Protein AF-A0A183EC70-F1 (afdb_monomer_lite)

Structure (mmCIF, N/CA/C/O backbone):
data_AF-A0A183EC70-F1
#
_entry.id   AF-A0A183EC70-F1
#
loop_
_atom_site.group_PDB
_atom_site.id
_atom_site.type_symbol
_atom_site.label_atom_id
_atom_site.label_alt_id
_atom_site.label_comp_id
_atom_site.label_asym_id
_atom_site.label_entity_id
_atom_site.label_seq_id
_atom_site.pdbx_PDB_ins_code
_atom_site.Cartn_x
_atom_site.Cartn_y
_atom_site.Cartn_z
_atom_site.occupancy
_atom_site.B_iso_or_equiv
_atom_site.auth_seq_id
_atom_site.auth_comp_id
_atom_site.auth_asym_id
_atom_site.auth_atom_id
_atom_site.pdbx_PDB_model_num
ATOM 1 N N . MET A 1 1 ? 15.114 9.246 -39.187 1.00 46.94 1 MET A N 1
ATOM 2 C CA . MET A 1 1 ? 13.881 8.464 -38.962 1.00 46.94 1 MET A CA 1
ATOM 3 C C . MET A 1 1 ? 14.259 6.991 -38.999 1.00 46.94 1 MET A C 1
ATOM 5 O O . MET A 1 1 ? 14.360 6.426 -40.076 1.00 46.94 1 MET A O 1
ATOM 9 N N . LEU A 1 2 ? 14.571 6.406 -37.840 1.00 50.97 2 LEU A N 1
ATOM 10 C CA . LEU A 1 2 ? 14.743 4.960 -37.688 1.00 50.97 2 LEU A CA 1
ATOM 11 C C . LEU A 1 2 ? 13.547 4.486 -36.854 1.00 50.97 2 LEU A C 1
ATOM 13 O O . LEU A 1 2 ? 13.439 4.822 -35.676 1.00 50.97 2 LEU A O 1
ATOM 17 N N . LEU A 1 3 ? 12.580 3.843 -37.512 1.00 63.28 3 LEU A N 1
ATOM 18 C CA . LEU A 1 3 ? 11.324 3.400 -36.906 1.00 63.28 3 LEU A CA 1
ATOM 19 C C . LEU A 1 3 ? 11.586 2.155 -36.063 1.00 63.28 3 LEU A C 1
ATOM 21 O O . LEU A 1 3 ? 11.489 1.033 -36.543 1.00 63.28 3 LEU A O 1
ATOM 25 N N . GLY A 1 4 ? 11.895 2.367 -34.792 1.00 62.78 4 GLY A N 1
ATOM 26 C CA . GLY A 1 4 ? 11.800 1.348 -33.757 1.00 62.78 4 GLY A CA 1
ATOM 27 C C . GLY A 1 4 ? 10.899 1.872 -32.654 1.00 62.78 4 GLY A C 1
ATOM 28 O O . GLY A 1 4 ? 11.390 2.287 -31.612 1.00 62.78 4 GLY A O 1
ATOM 29 N N . ALA A 1 5 ? 9.585 1.923 -32.890 1.00 66.56 5 ALA A N 1
ATOM 30 C CA . ALA A 1 5 ? 8.617 2.257 -31.848 1.00 66.56 5 ALA A CA 1
A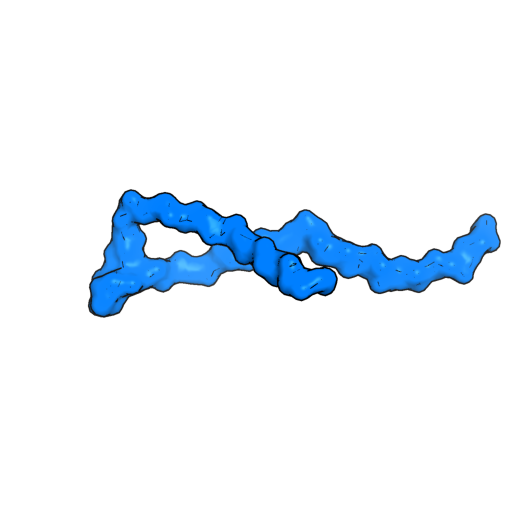TOM 31 C C . ALA A 1 5 ? 8.468 1.055 -30.904 1.00 66.56 5 ALA A C 1
ATOM 33 O O . ALA A 1 5 ? 7.466 0.340 -30.924 1.00 66.56 5 ALA A O 1
ATOM 34 N N . THR A 1 6 ? 9.496 0.795 -30.098 1.00 64.44 6 THR A N 1
ATOM 35 C CA . THR A 1 6 ? 9.379 -0.114 -28.967 1.00 64.44 6 THR A CA 1
ATOM 36 C C . THR A 1 6 ? 8.373 0.511 -28.006 1.00 64.44 6 THR A C 1
ATOM 38 O O . THR A 1 6 ? 8.612 1.563 -27.414 1.00 64.44 6 THR A O 1
ATOM 41 N N . LYS A 1 7 ? 7.203 -0.115 -27.846 1.00 62.25 7 LYS A N 1
ATOM 42 C CA . LYS A 1 7 ? 6.268 0.227 -26.767 1.00 62.25 7 LYS A CA 1
ATOM 43 C C . LYS A 1 7 ? 6.816 -0.285 -25.434 1.00 62.25 7 LYS A C 1
ATOM 45 O O . LYS A 1 7 ? 6.169 -1.059 -24.745 1.00 62.25 7 LYS A O 1
ATOM 50 N N . ALA A 1 8 ? 8.018 0.138 -25.062 1.00 61.56 8 ALA A N 1
ATOM 51 C CA . ALA A 1 8 ? 8.504 0.010 -23.700 1.00 61.56 8 ALA A CA 1
ATOM 52 C C . ALA A 1 8 ? 7.887 1.150 -22.879 1.00 61.56 8 ALA A C 1
ATOM 54 O O . ALA A 1 8 ? 8.577 2.064 -22.431 1.00 61.56 8 ALA A O 1
ATOM 55 N N . PHE A 1 9 ? 6.560 1.153 -22.744 1.00 65.19 9 PHE A N 1
ATOM 56 C CA . PHE A 1 9 ? 5.893 2.072 -21.833 1.00 65.19 9 PHE A CA 1
ATOM 57 C C . PHE A 1 9 ? 6.158 1.549 -20.419 1.00 65.19 9 PHE A C 1
ATOM 59 O O . PHE A 1 9 ? 5.396 0.740 -19.899 1.00 65.19 9 PHE A O 1
ATOM 66 N N . ARG A 1 10 ? 7.303 1.923 -19.829 1.00 70.94 10 ARG A N 1
ATOM 67 C CA . ARG A 1 10 ? 7.553 1.650 -18.409 1.00 70.94 10 ARG A CA 1
ATOM 68 C C . ARG A 1 10 ? 6.440 2.319 -17.612 1.00 70.94 10 ARG A C 1
ATOM 70 O O . ARG A 1 10 ? 6.174 3.502 -17.826 1.00 70.94 10 ARG A O 1
ATOM 77 N N . THR A 1 11 ? 5.832 1.593 -16.682 1.00 73.75 11 THR A N 1
ATOM 78 C CA . THR A 1 11 ? 4.995 2.204 -15.649 1.00 73.75 11 THR A CA 1
ATOM 79 C C . THR A 1 11 ? 5.868 3.186 -14.873 1.00 73.75 11 THR A C 1
ATOM 81 O O . THR A 1 11 ? 6.814 2.785 -14.205 1.00 73.75 11 THR A O 1
ATOM 84 N N . GLN A 1 12 ? 5.609 4.485 -15.031 1.00 75.88 12 GLN A N 1
ATOM 85 C CA . GLN A 1 12 ? 6.426 5.535 -14.410 1.00 75.88 12 GLN A CA 1
ATOM 86 C C . GLN A 1 12 ? 5.976 5.849 -12.977 1.00 75.88 12 GLN A C 1
ATOM 88 O O . GLN A 1 12 ? 6.718 6.469 -12.222 1.00 75.88 12 GLN A O 1
ATOM 93 N N . SER A 1 13 ? 4.766 5.428 -12.599 1.00 83.75 13 SER A N 1
ATOM 94 C CA . SER A 1 13 ? 4.216 5.590 -11.256 1.00 83.75 13 SER A CA 1
ATOM 95 C C . SER A 1 13 ? 2.969 4.727 -11.059 1.00 83.75 13 SER A C 1
ATOM 97 O O . SER A 1 13 ? 2.257 4.406 -12.012 1.00 83.75 13 SER A O 1
ATOM 99 N N . ALA A 1 14 ? 2.695 4.376 -9.803 1.00 86.44 14 ALA A N 1
ATOM 100 C CA . ALA A 1 14 ? 1.460 3.736 -9.374 1.00 86.44 14 ALA A CA 1
ATOM 101 C C . ALA A 1 14 ? 0.908 4.475 -8.149 1.00 86.44 14 ALA A C 1
ATOM 103 O O . ALA A 1 14 ? 1.663 4.913 -7.279 1.00 86.44 14 ALA A O 1
ATOM 104 N N . GLY A 1 15 ? -0.413 4.633 -8.093 1.00 91.00 15 GLY A N 1
ATOM 105 C CA . GLY A 1 15 ? -1.118 5.267 -6.983 1.00 91.00 15 GLY A CA 1
ATOM 106 C C . GLY A 1 15 ? -2.273 4.391 -6.516 1.00 91.00 15 GLY A C 1
ATOM 107 O O . GLY A 1 15 ? -2.969 3.796 -7.335 1.00 91.00 15 GLY A O 1
ATOM 108 N N . VAL A 1 16 ? -2.481 4.319 -5.201 1.00 91.88 16 VAL A N 1
ATOM 109 C CA . VAL A 1 16 ? -3.532 3.502 -4.578 1.00 91.88 16 VAL A CA 1
ATOM 110 C C . VAL A 1 16 ? -4.400 4.389 -3.688 1.00 91.88 16 VAL A C 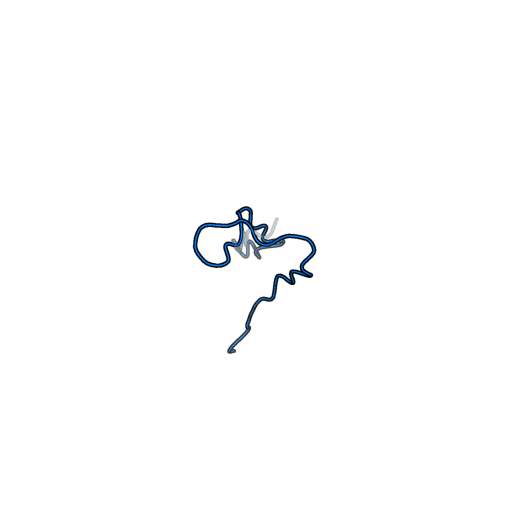1
ATOM 112 O O . VAL A 1 16 ? -3.889 5.263 -2.987 1.00 91.88 16 VAL A O 1
ATOM 115 N N . ARG A 1 17 ? -5.720 4.167 -3.704 1.00 95.25 17 ARG A N 1
ATOM 116 C CA . ARG A 1 17 ? -6.695 4.870 -2.858 1.00 95.25 17 ARG A CA 1
ATOM 117 C C . ARG A 1 17 ? -7.608 3.861 -2.169 1.00 95.25 17 ARG A C 1
ATOM 119 O O . ARG A 1 17 ? -8.085 2.930 -2.805 1.00 95.25 17 ARG A O 1
ATOM 126 N N . GLY A 1 18 ? -7.884 4.082 -0.889 1.00 94.25 18 GLY A N 1
ATOM 127 C CA . GLY A 1 18 ? -8.773 3.234 -0.101 1.00 94.25 18 GLY A CA 1
ATOM 128 C C . GLY A 1 18 ? -8.810 3.648 1.366 1.00 94.25 18 GLY A C 1
ATOM 129 O O . GLY A 1 18 ? -8.201 4.648 1.748 1.00 94.25 18 GLY A O 1
ATOM 130 N N . ILE A 1 19 ? -9.531 2.870 2.174 1.00 95.38 19 ILE A N 1
ATOM 131 C CA . ILE A 1 19 ? -9.624 3.033 3.628 1.00 95.38 19 ILE A CA 1
ATOM 132 C C . ILE A 1 19 ? -9.136 1.733 4.263 1.00 95.38 19 ILE A C 1
ATOM 134 O O . ILE A 1 19 ? -9.669 0.665 3.973 1.00 95.38 19 ILE A O 1
ATOM 138 N N . LEU A 1 20 ? -8.125 1.826 5.124 1.00 95.38 20 LEU A N 1
ATOM 139 C CA . LEU A 1 20 ? -7.698 0.699 5.949 1.00 95.38 20 LEU A CA 1
ATOM 140 C C . LEU A 1 20 ? -8.650 0.571 7.140 1.00 95.38 20 LEU A C 1
ATOM 142 O O . LEU A 1 20 ? -8.986 1.576 7.768 1.00 95.38 20 LEU A O 1
ATOM 146 N N . LEU A 1 21 ? -9.081 -0.651 7.444 1.00 96.75 21 LEU A N 1
ATOM 147 C CA . LEU A 1 21 ? -9.995 -0.949 8.546 1.00 96.75 21 LEU A CA 1
ATOM 148 C C . LEU A 1 21 ? -9.301 -1.792 9.622 1.00 96.75 21 LEU A C 1
ATOM 150 O O . LEU A 1 21 ? -8.405 -2.583 9.329 1.00 96.75 21 LEU A O 1
ATOM 154 N N . CYS A 1 22 ? -9.749 -1.635 10.864 1.00 94.25 22 CYS A N 1
ATOM 155 C CA . CYS A 1 22 ? -9.432 -2.492 12.001 1.00 94.25 22 CYS A CA 1
ATOM 156 C C . CYS A 1 22 ? -10.764 -2.972 12.598 1.00 94.25 22 CYS A C 1
ATOM 158 O O . CYS A 1 22 ? -11.437 -2.227 13.317 1.00 94.25 22 CYS A O 1
ATOM 160 N N . GLY A 1 23 ? -11.196 -4.178 12.211 1.00 95.00 23 GLY A N 1
ATOM 161 C CA . GLY A 1 23 ? -12.592 -4.598 12.375 1.00 95.00 23 GLY A CA 1
ATOM 162 C C . GLY A 1 23 ? -13.526 -3.685 11.575 1.00 95.00 23 GLY A C 1
ATOM 163 O O . GLY A 1 23 ? -13.252 -3.389 10.415 1.00 95.00 23 GLY A O 1
ATOM 164 N N . ASP A 1 24 ? -14.578 -3.175 12.217 1.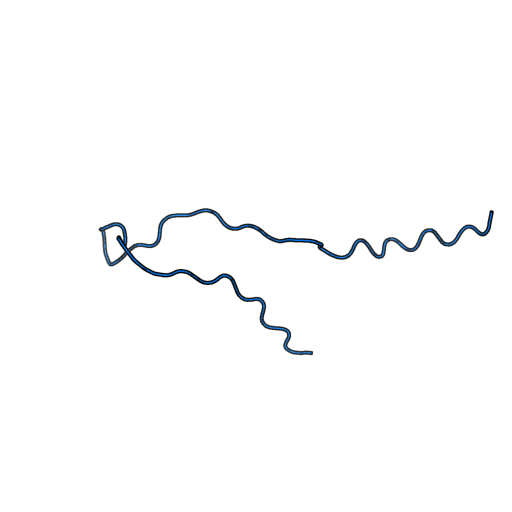00 96.56 24 ASP A N 1
ATOM 165 C CA . ASP A 1 24 ? -15.580 -2.301 11.582 1.00 96.56 24 ASP A CA 1
ATOM 166 C C . ASP A 1 24 ? -15.215 -0.802 11.605 1.00 96.56 24 ASP A C 1
ATOM 168 O O . ASP A 1 24 ? -16.037 0.053 11.272 1.00 96.56 24 ASP A O 1
ATOM 172 N N . LYS A 1 25 ? -13.999 -0.443 12.044 1.00 96.81 25 LYS A N 1
ATOM 173 C CA . LYS A 1 25 ? -13.586 0.958 12.250 1.00 96.81 25 LYS A CA 1
ATOM 174 C C .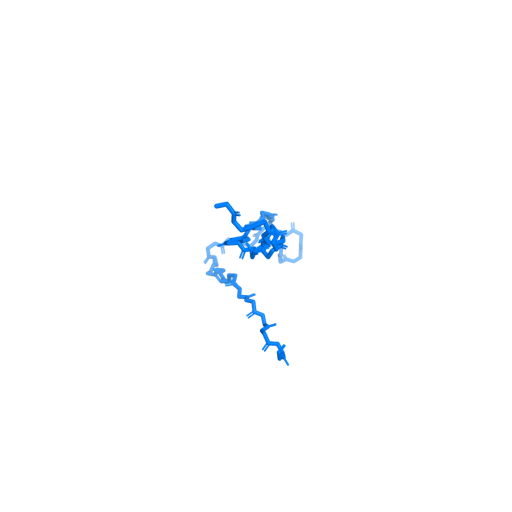 LYS A 1 25 ? -12.444 1.370 11.314 1.00 96.81 25 LYS A C 1
ATOM 176 O O . LYS A 1 25 ? -11.514 0.584 11.129 1.00 96.81 25 LYS A O 1
ATOM 181 N N . PRO A 1 26 ? -12.442 2.609 10.781 1.00 96.81 26 PRO A N 1
ATOM 182 C CA . PRO A 1 26 ? -11.308 3.143 10.029 1.00 96.81 26 PRO A CA 1
ATOM 183 C C . PRO A 1 26 ? -10.036 3.228 10.874 1.00 96.81 26 PRO A C 1
ATOM 185 O O . PRO A 1 26 ? -10.059 3.688 12.018 1.00 96.81 26 PRO A O 1
ATOM 188 N N . LEU A 1 27 ? -8.913 2.823 10.289 1.00 96.44 27 LEU A N 1
ATOM 189 C CA . LEU A 1 27 ? -7.601 2.895 10.912 1.00 96.44 27 LEU A CA 1
ATOM 190 C C . LEU A 1 27 ? -7.050 4.327 10.814 1.00 96.44 27 LEU A C 1
ATOM 192 O O . LEU A 1 27 ? -6.660 4.787 9.741 1.00 96.44 27 LEU A O 1
ATOM 196 N N . ALA A 1 28 ? -7.026 5.039 11.941 1.00 95.19 28 ALA A N 1
ATOM 197 C CA . ALA A 1 28 ? -6.555 6.421 12.023 1.00 95.19 28 ALA A CA 1
ATOM 198 C C . ALA A 1 28 ? -5.052 6.519 12.352 1.00 95.19 28 ALA A C 1
ATOM 200 O O . ALA A 1 28 ? -4.471 5.615 12.952 1.00 95.19 28 ALA 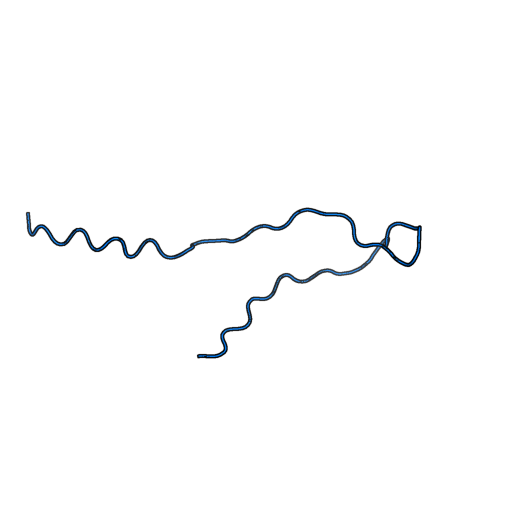A O 1
ATOM 201 N N . ASN A 1 29 ? -4.431 7.650 11.990 1.00 94.38 29 ASN A N 1
ATOM 202 C CA . ASN A 1 29 ? -3.079 8.055 12.417 1.00 94.38 29 ASN A CA 1
ATOM 203 C C . ASN A 1 29 ? -1.966 7.017 12.172 1.00 94.38 29 ASN A C 1
ATOM 205 O O . ASN A 1 29 ? -1.015 6.926 12.944 1.00 94.38 29 ASN A O 1
ATOM 209 N N . THR A 1 30 ? -2.070 6.229 11.101 1.00 94.75 30 THR A N 1
ATOM 210 C CA . THR A 1 30 ? -1.102 5.166 10.799 1.00 94.75 30 THR A CA 1
ATOM 211 C C . THR A 1 30 ? -0.225 5.538 9.609 1.00 94.75 30 THR A C 1
ATOM 213 O O . THR A 1 30 ? -0.692 6.108 8.623 1.00 94.75 30 THR A O 1
ATOM 216 N N . LYS A 1 31 ? 1.066 5.197 9.688 1.00 94.81 31 LYS A N 1
ATOM 217 C CA . LYS A 1 31 ? 2.012 5.373 8.584 1.00 94.81 31 LYS A CA 1
ATOM 218 C C . LYS A 1 31 ? 1.807 4.270 7.548 1.00 94.81 31 LYS A C 1
ATOM 220 O O . LYS A 1 31 ? 1.953 3.095 7.866 1.00 94.81 31 LYS A O 1
ATOM 225 N N . VAL A 1 32 ? 1.524 4.656 6.308 1.00 93.62 32 VAL A N 1
ATOM 226 C CA . VAL A 1 32 ? 1.373 3.731 5.176 1.00 93.62 32 VAL A CA 1
ATOM 227 C C . VAL A 1 32 ? 2.532 3.942 4.209 1.00 93.62 32 VAL A C 1
ATOM 229 O O . VAL A 1 32 ? 2.898 5.078 3.910 1.00 93.62 32 VAL A O 1
ATOM 232 N N . LYS A 1 33 ? 3.122 2.847 3.728 1.00 92.75 33 LYS A N 1
ATOM 233 C CA . LYS A 1 33 ? 4.154 2.858 2.689 1.00 92.75 33 LYS A CA 1
ATOM 234 C C . LYS A 1 33 ? 3.669 1.993 1.534 1.00 92.75 33 LYS A C 1
ATOM 236 O O . LYS A 1 33 ? 3.372 0.823 1.743 1.00 92.75 33 LYS A O 1
ATOM 241 N N . LEU A 1 34 ? 3.609 2.572 0.338 1.00 92.06 34 LEU A N 1
ATOM 242 C CA . LEU A 1 34 ? 3.496 1.797 -0.891 1.00 92.06 34 LEU A CA 1
ATOM 243 C C . LEU A 1 34 ? 4.892 1.280 -1.241 1.00 92.06 34 LEU A C 1
ATOM 245 O O . LEU A 1 34 ? 5.860 2.044 -1.231 1.00 92.06 34 LEU A O 1
ATOM 249 N N . TRP A 1 35 ? 4.999 -0.017 -1.476 1.00 89.75 35 TRP A N 1
ATOM 250 C CA . TRP A 1 35 ? 6.233 -0.686 -1.848 1.00 89.75 35 TRP A CA 1
ATOM 251 C C . TRP A 1 35 ? 5.907 -1.677 -2.962 1.00 89.75 35 TRP A C 1
ATOM 253 O O . TRP A 1 35 ? 4.814 -2.239 -2.978 1.00 89.75 35 TRP A O 1
ATOM 263 N N . ASP A 1 36 ? 6.830 -1.806 -3.904 1.00 86.56 36 ASP A N 1
ATOM 264 C CA . ASP A 1 36 ? 6.760 -2.761 -5.003 1.00 86.56 36 ASP A CA 1
ATOM 265 C C . ASP A 1 36 ? 7.789 -3.855 -4.709 1.00 86.56 36 ASP A C 1
ATOM 267 O O . ASP A 1 36 ? 8.922 -3.535 -4.330 1.00 86.56 36 ASP A O 1
ATOM 271 N N . GLU A 1 37 ? 7.378 -5.117 -4.784 1.00 85.50 37 GLU A N 1
ATOM 272 C CA . GLU A 1 37 ? 8.278 -6.250 -4.573 1.00 85.50 37 GLU A CA 1
ATOM 273 C C . GLU A 1 37 ? 8.773 -6.728 -5.931 1.00 85.50 37 GLU A C 1
ATOM 275 O O . GLU A 1 37 ? 8.043 -7.377 -6.675 1.00 85.50 37 GLU A O 1
ATOM 280 N N . ASP A 1 38 ? 10.021 -6.403 -6.251 1.00 74.06 38 ASP A N 1
ATOM 281 C CA . ASP A 1 38 ? 10.666 -6.910 -7.455 1.00 74.06 38 ASP A CA 1
ATOM 282 C C . ASP A 1 38 ? 11.266 -8.283 -7.122 1.00 74.06 38 ASP A C 1
ATOM 284 O O . ASP A 1 38 ? 12.342 -8.380 -6.525 1.00 74.06 38 ASP A O 1
ATOM 288 N N . SER A 1 39 ? 10.531 -9.362 -7.408 1.00 67.94 39 SER A N 1
ATOM 289 C CA . SER A 1 39 ? 11.025 -10.731 -7.190 1.00 67.94 39 SER A CA 1
ATOM 290 C C . SER A 1 39 ? 11.969 -11.231 -8.303 1.00 67.94 39 SER A C 1
ATOM 292 O O . SER A 1 39 ? 12.381 -12.392 -8.243 1.00 67.94 39 SER A O 1
ATOM 294 N N . GLY A 1 40 ? 12.348 -10.400 -9.287 1.00 53.84 40 GLY A N 1
ATOM 295 C CA . GLY A 1 40 ? 13.357 -10.739 -10.306 1.00 53.84 40 GLY A CA 1
ATOM 296 C C . GLY A 1 40 ? 13.227 -9.997 -11.629 1.00 53.84 40 GLY A C 1
ATOM 297 O O . GLY A 1 40 ? 12.102 -9.967 -12.172 1.00 53.84 40 GLY A O 1
#

Secondary structure (DSSP, 8-state):
--------------------EETTEE--S-----------

Radius 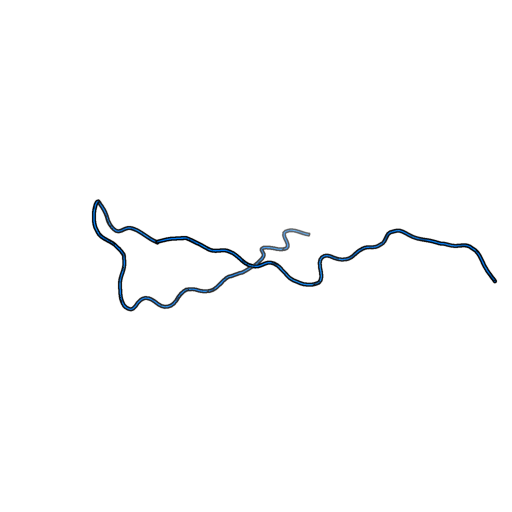of gyration: 18.61 Å; chains: 1; bounding box: 30×19×51 Å

Foldseek 3Di:
DPDDPDPPVDPPDDDDDDFDDDVPHTDPPDDDDDDDDDPD

Organism: NCBI:txid637853

InterPro domains:
  IPR001534 Transthyretin-like [PF01060] (17-39)
  IPR038479 Transthyretin-like superfamily [G3DSA:2.60.40.3330] (10-40)

pLDDT: mean 82.14, std 15.17, range [46.94, 96.81]

Sequence (40 aa):
MLLGATKAFRTQSAGVRGILLCGDKPLANTKVKLWDEDSG